Protein AF-A0A091C452-F1 (afdb_monomer)

InterPro domains:
  IPR036615 Mur ligase, C-terminal domain superfamily [G3DSA:3.90.190.20] (1-81)
  IPR036615 Mur ligase, C-terminal domain superfamily [SSF53244] (4-80)

Solvent-accessible surface area (backbone atoms only — not comparable to full-atom values): 5501 Å² total; per-residue (Å²): 107,72,72,60,53,64,70,39,82,87,56,76,43,75,46,65,60,76,101,51,95,89,66,82,72,57,75,81,82,52,78,77,66,87,45,96,53,55,44,82,33,81,54,50,70,62,47,49,51,60,47,66,76,70,60,56,95,91,60,83,89,83,81,78,96,41,73,68,57,45,50,52,55,53,48,52,54,49,69,77,74,107

Mean predicted alig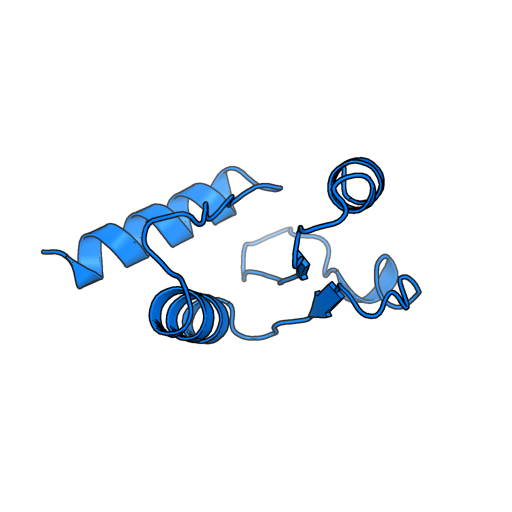ned error: 6.08 Å

Radius of gyration: 13.35 Å; Cα contacts (8 Å, |Δi|>4): 40; chains: 1; bounding box: 26×37×31 Å

Organism: NCBI:txid1302648

Nearest PDB structures (foldseek):
  7da2-assembly1_E  TM=2.476E-01  e=9.370E-01  Gallus gallus

pLDDT: mean 82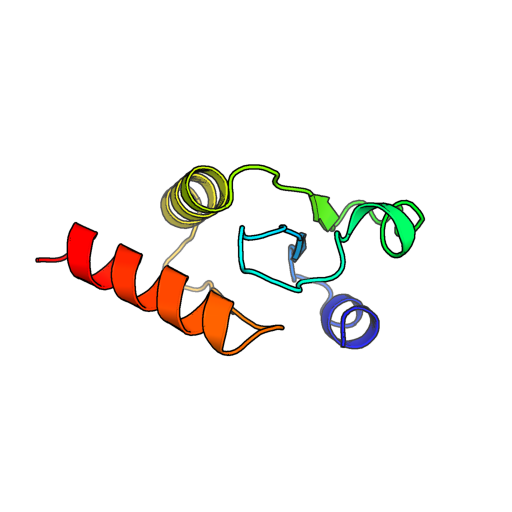.83, std 13.33, range [52.19, 94.56]

Structure (mmCIF, N/CA/C/O backbone):
data_AF-A0A091C452-F1
#
_entry.id   AF-A0A091C452-F1
#
loop_
_atom_site.group_PDB
_atom_site.id
_atom_site.type_symbol
_atom_site.label_atom_id
_atom_site.label_alt_id
_atom_site.label_comp_id
_atom_site.label_asym_id
_atom_site.label_entity_id
_atom_site.label_seq_id
_atom_site.pdbx_PDB_ins_code
_atom_site.Cartn_x
_atom_site.Cartn_y
_atom_site.Cartn_z
_atom_site.occupancy
_atom_site.B_iso_or_equiv
_atom_site.auth_seq_id
_atom_site.auth_comp_id
_atom_site.auth_asym_id
_atom_site.auth_atom_id
_atom_site.pdbx_PDB_model_num
ATOM 1 N N . MET A 1 1 ? -4.081 13.684 -9.597 1.00 81.25 1 MET A N 1
ATOM 2 C CA . MET A 1 1 ? -4.213 12.516 -8.702 1.00 81.25 1 MET A CA 1
ATOM 3 C C . MET A 1 1 ? -3.642 12.779 -7.311 1.00 81.25 1 MET A C 1
ATOM 5 O O . MET A 1 1 ? -4.445 12.963 -6.416 1.00 81.25 1 MET A O 1
ATOM 9 N N . LEU A 1 2 ? -2.316 12.862 -7.098 1.00 83.25 2 LEU A N 1
ATOM 10 C CA . LEU A 1 2 ? -1.757 13.031 -5.738 1.00 83.25 2 LEU A CA 1
ATOM 11 C C . LEU A 1 2 ? -2.331 14.254 -4.995 1.00 83.25 2 LEU A C 1
ATOM 13 O O . LEU A 1 2 ? -2.811 14.114 -3.882 1.00 83.25 2 LEU A O 1
ATOM 17 N N . GLN A 1 3 ? -2.396 15.413 -5.654 1.00 84.19 3 GLN A N 1
ATOM 18 C CA . GLN A 1 3 ? -3.013 16.627 -5.096 1.00 84.19 3 GLN A CA 1
ATOM 19 C C . GLN A 1 3 ? -4.492 16.446 -4.698 1.00 84.19 3 GLN A C 1
ATOM 21 O O . GLN A 1 3 ? -4.946 17.024 -3.721 1.00 84.19 3 GLN A O 1
ATOM 26 N N . GLN A 1 4 ? -5.247 15.601 -5.411 1.00 88.00 4 GLN A N 1
ATOM 27 C CA . GLN A 1 4 ? -6.644 15.307 -5.059 1.00 88.00 4 GLN A CA 1
ATOM 28 C C . GLN A 1 4 ? -6.728 14.421 -3.812 1.00 88.00 4 GLN A C 1
ATOM 30 O O . GLN A 1 4 ? -7.584 14.646 -2.965 1.00 88.00 4 GLN A O 1
ATOM 35 N N . LEU A 1 5 ? -5.819 13.448 -3.677 1.00 89.06 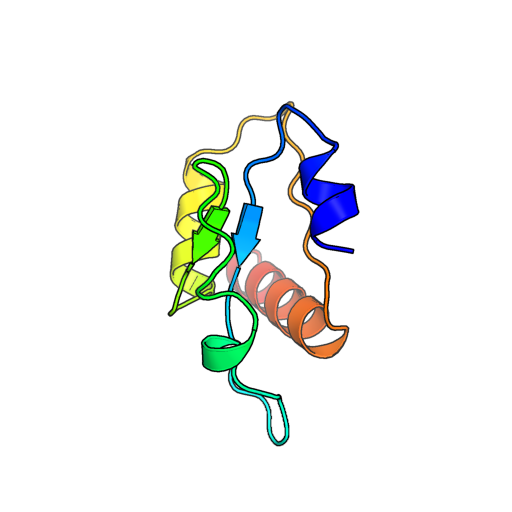5 LEU A N 1
ATOM 36 C CA . LEU A 1 5 ? -5.723 12.605 -2.482 1.00 89.06 5 LEU A CA 1
ATOM 37 C C . LEU A 1 5 ? -5.308 13.426 -1.254 1.00 89.06 5 LEU A C 1
ATOM 39 O O . LEU A 1 5 ? -5.834 13.208 -0.170 1.00 89.06 5 LEU A O 1
ATOM 43 N N . LEU A 1 6 ? -4.427 14.414 -1.433 1.00 86.81 6 LEU A N 1
ATOM 44 C CA . LEU A 1 6 ? -4.021 15.336 -0.368 1.00 86.81 6 LEU A CA 1
ATOM 45 C C . LEU A 1 6 ? -5.164 16.245 0.108 1.00 86.81 6 LEU A C 1
ATOM 47 O O . LEU A 1 6 ? -5.140 16.686 1.258 1.00 86.81 6 LEU A O 1
ATOM 51 N N . GLY A 1 7 ? -6.194 16.460 -0.718 1.00 89.38 7 GLY A N 1
ATOM 52 C CA . GLY A 1 7 ? -7.431 17.136 -0.317 1.00 89.38 7 GLY A CA 1
ATOM 53 C C . GLY A 1 7 ? -8.267 16.361 0.711 1.00 89.38 7 GLY A C 1
ATOM 54 O O . GLY A 1 7 ? -9.141 16.941 1.349 1.00 89.38 7 GLY A O 1
ATOM 55 N N . ILE A 1 8 ? -7.993 15.068 0.914 1.00 90.75 8 ILE A N 1
ATOM 56 C CA . ILE A 1 8 ? -8.628 14.255 1.954 1.00 90.75 8 ILE A CA 1
ATOM 57 C C . ILE A 1 8 ? -7.818 14.435 3.239 1.00 90.75 8 ILE A C 1
ATOM 59 O O . ILE A 1 8 ? -6.711 13.913 3.370 1.00 90.75 8 ILE A O 1
ATOM 63 N N . SER A 1 9 ? -8.354 15.190 4.197 1.00 88.06 9 SER A N 1
ATOM 64 C CA . SER A 1 9 ? -7.620 15.604 5.404 1.00 88.06 9 SER A CA 1
ATOM 65 C C . SER A 1 9 ? -7.054 14.431 6.211 1.00 88.06 9 SER A C 1
ATOM 67 O O . SER A 1 9 ? -5.916 14.502 6.669 1.00 88.06 9 SER A O 1
ATOM 69 N N . GLN A 1 10 ? -7.809 13.337 6.332 1.00 89.56 10 GLN A N 1
ATOM 70 C CA . GLN A 1 10 ? -7.437 12.166 7.135 1.00 89.56 10 GLN A CA 1
ATOM 71 C C . GLN A 1 10 ? -6.632 11.106 6.368 1.00 89.56 10 GLN A C 1
ATOM 73 O O . GLN A 1 10 ? -6.210 10.111 6.956 1.00 89.56 10 GLN A O 1
ATOM 78 N N . ALA A 1 11 ? -6.390 11.305 5.069 1.00 90.25 11 ALA A N 1
ATOM 79 C CA . ALA A 1 11 ? -5.626 10.350 4.282 1.00 90.25 11 ALA A CA 1
ATOM 80 C C . ALA A 1 11 ? -4.139 10.386 4.663 1.00 90.25 11 ALA A C 1
ATOM 82 O O . ALA A 1 11 ? -3.487 11.432 4.617 1.00 90.25 11 ALA A O 1
ATOM 83 N N . LYS A 1 12 ? -3.595 9.209 4.982 1.00 91.19 12 LYS A N 1
ATOM 84 C CA . LYS A 1 12 ? -2.152 8.951 5.042 1.00 91.19 12 LYS A CA 1
ATOM 85 C C . LYS A 1 12 ? -1.733 8.352 3.707 1.00 91.19 12 LYS A C 1
ATOM 87 O O . LYS A 1 12 ? -2.300 7.345 3.283 1.00 91.19 12 LYS A O 1
ATOM 92 N N . ILE A 1 13 ? -0.777 8.975 3.026 1.00 91.69 13 ILE A N 1
ATOM 93 C CA . ILE A 1 13 ? -0.404 8.591 1.663 1.00 91.69 13 ILE A CA 1
ATOM 94 C C . ILE A 1 13 ? 0.944 7.882 1.680 1.00 91.69 13 ILE A C 1
ATOM 96 O O . ILE A 1 13 ? 1.947 8.432 2.129 1.00 91.69 13 ILE A O 1
ATOM 100 N N . TYR A 1 14 ? 0.970 6.677 1.121 1.00 91.31 14 TYR A N 1
ATOM 101 C CA . TYR A 1 14 ? 2.188 5.902 0.926 1.00 91.31 14 TYR A CA 1
ATOM 102 C C . TYR A 1 14 ? 2.534 5.888 -0.559 1.00 91.31 14 TYR A C 1
ATOM 104 O O . TYR A 1 14 ? 1.740 5.441 -1.386 1.00 91.31 14 TYR A O 1
ATOM 112 N N . LEU A 1 15 ? 3.710 6.406 -0.904 1.00 89.88 15 LEU A N 1
ATOM 113 C CA . LEU A 1 15 ? 4.226 6.410 -2.270 1.00 89.88 15 LEU A CA 1
ATOM 114 C C . LEU A 1 15 ? 5.314 5.358 -2.400 1.00 89.88 15 LEU A C 1
ATOM 116 O O . LEU A 1 15 ? 6.195 5.265 -1.551 1.00 89.88 15 LEU A O 1
ATOM 120 N N . THR A 1 16 ? 5.280 4.576 -3.471 1.00 88.19 16 THR A N 1
ATOM 121 C CA . THR A 1 16 ? 6.249 3.503 -3.672 1.00 88.19 16 THR A CA 1
ATOM 122 C C . THR A 1 16 ? 6.540 3.269 -5.142 1.00 88.19 16 THR A C 1
ATOM 124 O O . THR A 1 16 ? 5.689 3.506 -5.998 1.00 88.19 16 THR A O 1
ATOM 127 N N . ASN A 1 17 ? 7.755 2.807 -5.419 1.00 82.00 17 ASN A N 1
ATOM 128 C CA . ASN A 1 17 ? 8.109 2.234 -6.707 1.00 82.00 17 ASN A CA 1
ATOM 129 C C . ASN A 1 17 ? 7.857 0.728 -6.651 1.00 82.00 17 ASN A C 1
ATOM 131 O O . ASN A 1 17 ? 8.057 0.092 -5.620 1.00 82.00 17 ASN A O 1
ATOM 135 N N . PHE A 1 18 ? 7.482 0.153 -7.784 1.00 79.56 18 PHE A N 1
ATOM 136 C CA . PHE A 1 18 ? 7.458 -1.290 -7.964 1.00 79.56 18 PHE A CA 1
ATOM 137 C C . PHE A 1 18 ? 8.291 -1.624 -9.197 1.00 79.56 18 PHE A C 1
ATOM 139 O O . PHE A 1 18 ? 8.284 -0.874 -10.180 1.00 79.56 18 PHE A O 1
ATOM 146 N N . ASP A 1 19 ? 9.052 -2.710 -9.117 1.00 71.38 19 ASP A N 1
ATOM 147 C CA . ASP A 1 19 ? 9.930 -3.126 -10.201 1.00 71.38 19 ASP A CA 1
ATOM 148 C C . ASP A 1 19 ? 9.087 -3.673 -11.352 1.00 71.38 19 ASP A C 1
ATOM 150 O O . ASP A 1 19 ? 8.616 -4.807 -11.329 1.00 71.38 19 ASP A O 1
ATOM 154 N N . TYR A 1 20 ? 8.886 -2.841 -12.371 1.00 67.94 20 TYR A N 1
ATOM 155 C CA . TYR A 1 20 ? 8.245 -3.240 -13.615 1.00 67.94 20 TYR A CA 1
ATOM 156 C C . TYR A 1 20 ? 9.015 -2.667 -14.813 1.00 67.94 20 TYR A C 1
ATOM 158 O O . TYR A 1 20 ? 9.392 -1.486 -14.792 1.00 67.94 20 TYR A O 1
ATOM 166 N N . PRO A 1 21 ? 9.273 -3.469 -15.867 1.00 60.53 21 PRO A N 1
ATOM 167 C CA . PRO A 1 21 ? 10.018 -3.014 -17.035 1.00 60.53 21 PRO A CA 1
ATOM 168 C C . PRO A 1 21 ? 9.379 -1.764 -17.657 1.00 60.53 21 PRO A C 1
ATOM 170 O O . PRO A 1 21 ? 8.212 -1.776 -18.040 1.00 60.53 21 PRO A O 1
ATOM 173 N N . GLY A 1 22 ? 10.148 -0.677 -17.771 1.00 60.75 22 GLY A N 1
ATOM 174 C CA . GLY A 1 22 ? 9.699 0.562 -18.420 1.00 60.75 22 GLY A CA 1
ATOM 175 C C . GLY A 1 22 ? 8.991 1.584 -17.519 1.00 60.75 22 GLY A C 1
ATOM 176 O O . GLY A 1 22 ? 8.484 2.577 -18.037 1.00 60.75 22 GLY A O 1
ATOM 177 N N . VAL A 1 23 ? 8.965 1.401 -16.192 1.00 59.56 23 VAL A N 1
ATOM 178 C CA . VAL A 1 23 ? 8.388 2.400 -15.273 1.00 59.56 23 VAL A CA 1
ATOM 179 C C . VAL A 1 23 ? 9.374 3.537 -14.979 1.00 59.56 23 VAL A C 1
ATOM 181 O O . VAL A 1 23 ? 10.538 3.321 -14.639 1.00 59.56 23 VAL A O 1
ATOM 184 N N . LEU A 1 24 ? 8.885 4.775 -15.089 1.00 57.00 24 LEU A N 1
ATOM 185 C CA . LEU A 1 24 ? 9.570 5.985 -14.630 1.00 57.00 24 LEU A CA 1
ATOM 186 C C . LEU A 1 24 ? 9.806 5.895 -13.115 1.00 57.00 24 LEU A C 1
ATOM 188 O O . LEU A 1 24 ? 8.853 5.917 -12.339 1.00 57.00 24 LEU A O 1
ATOM 192 N N . ARG A 1 25 ? 11.073 5.823 -12.686 1.00 59.91 25 ARG A N 1
ATOM 193 C CA . ARG A 1 25 ? 11.440 5.861 -11.261 1.00 59.91 25 ARG A CA 1
ATOM 194 C C . ARG A 1 25 ? 10.912 7.153 -10.630 1.00 59.91 25 ARG A C 1
ATOM 196 O O . ARG A 1 25 ? 11.234 8.243 -11.106 1.00 59.91 25 ARG A O 1
ATOM 203 N N . LEU A 1 26 ? 10.146 7.037 -9.540 1.00 57.62 26 LEU A N 1
ATOM 204 C CA . LEU A 1 26 ? 9.533 8.167 -8.815 1.00 57.62 26 LEU A CA 1
ATOM 205 C C . LEU A 1 26 ? 10.534 9.223 -8.315 1.00 57.62 26 LEU A C 1
ATOM 207 O O . LEU A 1 26 ? 10.128 10.332 -7.965 1.00 57.62 26 LEU A O 1
ATOM 211 N N . GLU A 1 27 ? 11.828 8.895 -8.301 1.00 53.09 27 GLU A N 1
ATOM 212 C CA . GLU A 1 27 ? 12.891 9.679 -7.672 1.00 53.09 27 GLU A CA 1
ATOM 213 C C . GLU A 1 27 ? 12.987 11.126 -8.166 1.00 53.09 27 GLU A C 1
ATOM 215 O O . GLU A 1 27 ? 13.412 11.978 -7.400 1.00 53.09 27 GLU A O 1
ATOM 220 N N . LYS A 1 28 ? 12.548 11.457 -9.388 1.00 52.19 28 LYS A N 1
ATOM 221 C CA . LYS A 1 28 ? 12.664 12.837 -9.899 1.00 52.19 28 LYS A CA 1
ATOM 222 C C . LYS A 1 28 ? 11.438 13.731 -9.694 1.00 52.19 28 LYS A C 1
ATOM 224 O O . LYS A 1 28 ? 11.606 14.943 -9.653 1.00 52.19 28 LYS A O 1
ATOM 229 N N . ASN A 1 29 ? 10.230 13.177 -9.548 1.00 54.94 29 ASN A N 1
ATOM 23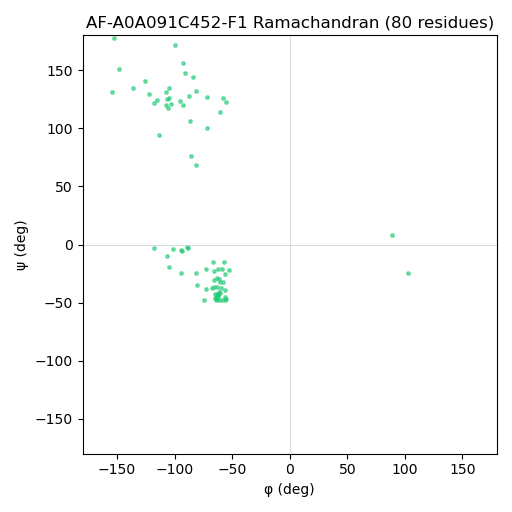0 C CA . ASN A 1 29 ? 8.996 13.985 -9.575 1.00 54.94 29 ASN A CA 1
ATOM 231 C C . ASN A 1 29 ? 8.347 14.204 -8.202 1.00 54.94 29 ASN A C 1
ATOM 233 O O . ASN A 1 29 ? 7.556 15.131 -8.053 1.00 54.94 29 ASN A O 1
ATOM 237 N N . TYR A 1 30 ? 8.665 13.373 -7.204 1.00 59.22 30 TYR A N 1
ATOM 238 C CA . TYR A 1 30 ? 7.982 13.408 -5.903 1.00 59.22 30 TYR A CA 1
ATOM 239 C C . TYR A 1 30 ? 8.895 13.749 -4.719 1.00 59.22 30 TYR A C 1
ATOM 241 O O . TYR A 1 30 ? 8.391 13.951 -3.619 1.00 59.22 30 TYR A O 1
ATOM 249 N N . GLN A 1 31 ? 10.207 13.916 -4.943 1.00 53.22 31 GLN A N 1
ATOM 250 C CA . GLN A 1 31 ? 11.161 14.390 -3.924 1.00 53.22 31 GL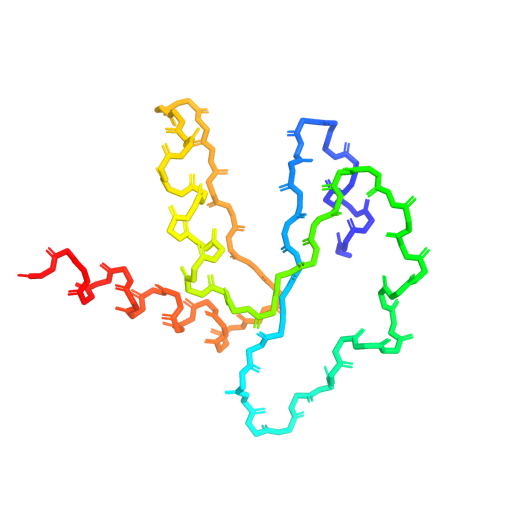N A CA 1
ATOM 251 C C . GLN A 1 31 ? 10.812 15.773 -3.347 1.00 53.22 31 GLN A C 1
ATOM 253 O O . GLN A 1 31 ? 11.262 16.111 -2.259 1.00 53.22 31 GLN A O 1
ATOM 258 N N . GLN A 1 32 ? 10.016 16.573 -4.062 1.00 52.47 32 GLN A N 1
ATOM 259 C CA . GLN A 1 32 ? 9.626 17.921 -3.640 1.00 52.47 32 GLN A CA 1
ATOM 260 C C . GLN A 1 32 ? 8.288 17.979 -2.897 1.00 52.47 32 GLN A C 1
ATOM 262 O O . GLN A 1 32 ? 7.913 19.046 -2.415 1.00 52.47 32 GLN A O 1
ATOM 267 N N . VAL A 1 33 ? 7.559 16.863 -2.783 1.00 58.31 33 VAL A N 1
ATOM 268 C CA . VAL A 1 33 ? 6.297 16.847 -2.035 1.00 58.31 33 VAL A CA 1
ATOM 269 C C . VAL A 1 33 ? 6.613 16.603 -0.562 1.00 58.31 33 VAL A C 1
ATOM 271 O O . VAL A 1 33 ? 6.477 15.498 -0.046 1.00 58.31 33 VAL A O 1
ATOM 274 N N . ASN A 1 34 ? 7.106 17.652 0.096 1.00 53.88 34 ASN A N 1
ATOM 275 C CA . ASN A 1 34 ? 7.385 17.669 1.527 1.00 53.88 34 ASN A CA 1
ATOM 276 C C . ASN A 1 34 ? 6.088 17.947 2.303 1.00 53.88 34 ASN A C 1
ATOM 278 O O . ASN A 1 34 ? 5.895 19.030 2.851 1.00 53.88 34 ASN A O 1
ATOM 282 N N . GLU A 1 35 ? 5.165 16.987 2.274 1.00 65.75 35 GLU A N 1
ATOM 283 C CA . GLU A 1 35 ? 3.987 16.993 3.139 1.00 65.75 35 GLU A CA 1
ATOM 284 C C . GLU A 1 35 ? 4.142 15.931 4.224 1.00 65.75 35 GLU A C 1
ATOM 286 O O . GLU A 1 35 ? 4.404 14.769 3.918 1.00 65.75 35 GLU A O 1
ATOM 291 N N . GLU A 1 36 ? 3.898 16.308 5.484 1.00 76.88 36 GLU A N 1
ATOM 292 C CA . GLU A 1 36 ? 3.967 15.421 6.661 1.00 76.88 36 GLU A CA 1
ATOM 293 C C . GLU A 1 36 ? 3.123 14.140 6.517 1.00 76.88 36 GLU A C 1
ATOM 295 O O . GLU A 1 36 ? 3.373 13.135 7.180 1.00 76.88 36 GLU A O 1
ATOM 300 N N . ARG A 1 37 ? 2.116 14.162 5.634 1.00 84.00 37 ARG A N 1
ATOM 301 C CA . ARG A 1 37 ? 1.190 13.049 5.383 1.00 84.00 37 ARG A CA 1
ATOM 302 C C . ARG A 1 37 ? 1.665 12.067 4.310 1.00 84.00 37 ARG A C 1
ATOM 304 O O . ARG A 1 37 ? 0.966 11.083 4.059 1.00 84.00 37 ARG A O 1
ATOM 311 N N . ILE A 1 38 ? 2.810 12.315 3.669 1.00 87.06 38 ILE A N 1
ATOM 312 C CA . ILE A 1 38 ? 3.372 11.439 2.638 1.00 87.06 38 ILE A CA 1
ATOM 313 C C . ILE A 1 38 ? 4.555 10.658 3.199 1.00 87.06 38 ILE A C 1
ATOM 315 O O . ILE A 1 38 ? 5.533 11.222 3.674 1.00 87.06 38 ILE A O 1
ATOM 319 N N . THR A 1 39 ? 4.494 9.336 3.073 1.00 87.25 39 THR A N 1
ATOM 320 C CA . THR A 1 39 ? 5.606 8.433 3.379 1.00 87.25 39 THR A CA 1
ATOM 321 C C . THR A 1 39 ? 6.060 7.734 2.105 1.00 87.25 39 THR A C 1
ATOM 323 O O . THR A 1 39 ? 5.266 7.073 1.437 1.00 87.25 39 THR A O 1
ATOM 326 N N . ILE A 1 40 ? 7.344 7.854 1.765 1.00 85.38 40 ILE A N 1
ATOM 327 C CA . ILE A 1 40 ? 7.936 7.105 0.652 1.00 85.38 40 ILE A CA 1
ATOM 328 C C . ILE A 1 40 ? 8.411 5.748 1.173 1.00 85.38 40 ILE A C 1
ATOM 330 O O . ILE A 1 40 ? 9.152 5.670 2.150 1.00 85.38 40 ILE A O 1
ATOM 334 N N . VAL A 1 41 ? 7.989 4.678 0.508 1.00 86.81 41 VAL A N 1
ATOM 335 C CA . VAL A 1 41 ? 8.315 3.295 0.849 1.00 86.81 41 VAL A CA 1
ATOM 336 C C . VAL A 1 41 ? 9.079 2.670 -0.311 1.00 86.81 41 VAL A C 1
ATOM 338 O O . VAL A 1 41 ? 8.563 2.591 -1.423 1.00 86.81 41 VAL A O 1
ATOM 341 N N . SER A 1 42 ? 10.293 2.186 -0.059 1.00 82.62 42 SER A N 1
ATOM 342 C CA . SER A 1 42 ? 11.105 1.525 -1.093 1.00 82.62 42 SER A CA 1
ATOM 343 C C . SER A 1 42 ? 10.703 0.068 -1.332 1.00 82.62 42 SER A C 1
ATOM 345 O O . SER A 1 42 ? 10.759 -0.398 -2.462 1.00 82.62 42 SER A O 1
ATOM 347 N N . LEU A 1 43 ? 10.285 -0.646 -0.281 1.00 88.25 43 LEU A N 1
ATOM 348 C CA . LEU A 1 43 ? 9.825 -2.035 -0.357 1.00 88.25 43 LEU A CA 1
ATOM 349 C C . LEU A 1 43 ? 8.337 -2.100 -0.010 1.00 88.25 43 LEU A C 1
ATOM 351 O O . LEU A 1 43 ? 7.955 -2.138 1.164 1.00 88.25 43 LEU A O 1
ATOM 355 N N . TRP A 1 44 ? 7.490 -2.057 -1.036 1.00 92.00 44 TRP A N 1
ATOM 356 C CA . TRP A 1 44 ? 6.047 -1.901 -0.865 1.00 92.00 44 TRP A CA 1
ATOM 357 C C . TRP A 1 44 ? 5.392 -3.060 -0.109 1.00 92.00 44 TRP A C 1
ATOM 359 O O . TRP A 1 44 ? 4.414 -2.825 0.590 1.00 92.00 44 TRP A O 1
ATOM 369 N N . GLN A 1 45 ? 5.938 -4.278 -0.183 1.00 92.62 45 GLN A N 1
ATOM 370 C CA . GLN A 1 45 ? 5.415 -5.443 0.537 1.00 92.62 45 GLN A CA 1
ATOM 371 C C . GLN A 1 45 ? 5.506 -5.233 2.053 1.00 92.62 45 GLN A C 1
ATOM 373 O O . GLN A 1 45 ? 4.521 -5.407 2.767 1.00 92.62 45 GLN A O 1
ATOM 378 N N . PHE A 1 46 ? 6.662 -4.769 2.542 1.00 90.44 46 PHE A N 1
ATOM 379 C CA . PHE A 1 46 ? 6.837 -4.420 3.954 1.00 90.44 46 PHE A CA 1
ATOM 380 C C . PHE A 1 46 ? 6.002 -3.199 4.342 1.00 90.44 46 PHE A C 1
ATOM 382 O O . PHE A 1 46 ? 5.452 -3.149 5.439 1.00 90.44 46 PHE A O 1
ATOM 389 N N . GLY A 1 47 ? 5.879 -2.214 3.445 1.00 91.50 47 GLY A N 1
ATOM 390 C CA . GLY A 1 47 ? 4.985 -1.074 3.656 1.00 91.50 47 GLY A CA 1
ATOM 391 C C . GLY A 1 47 ? 3.536 -1.502 3.854 1.00 91.50 47 GLY A C 1
ATOM 392 O O . GLY A 1 47 ? 2.899 -1.069 4.807 1.00 91.50 47 GLY A O 1
ATOM 393 N N . LEU A 1 48 ? 3.041 -2.385 2.988 1.00 92.94 48 LEU A N 1
ATOM 394 C CA . LEU A 1 48 ? 1.682 -2.902 3.047 1.00 92.94 48 LEU A CA 1
ATOM 395 C C . LEU A 1 48 ? 1.443 -3.716 4.320 1.00 92.94 48 LEU A C 1
ATOM 397 O O . LEU A 1 48 ? 0.447 -3.470 4.990 1.00 92.94 48 LEU A O 1
ATOM 401 N N . ALA A 1 49 ? 2.361 -4.614 4.690 1.00 91.19 49 ALA A N 1
ATOM 402 C CA . ALA A 1 49 ? 2.267 -5.370 5.942 1.00 91.19 49 ALA A CA 1
ATOM 403 C C . ALA A 1 49 ? 2.165 -4.432 7.159 1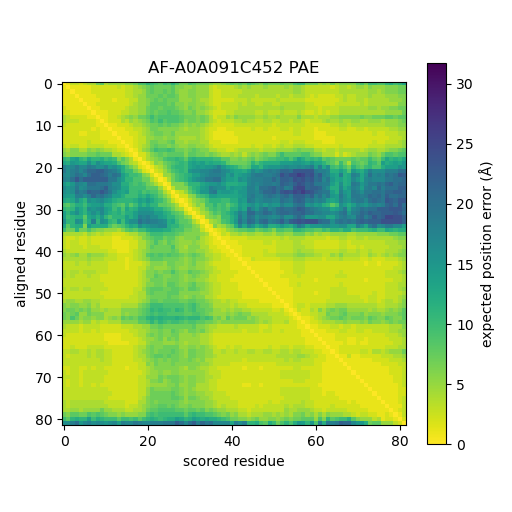.00 91.19 49 ALA A C 1
ATOM 405 O O . ALA A 1 49 ? 1.236 -4.537 7.952 1.00 91.19 49 ALA A O 1
ATOM 406 N N . ASN A 1 50 ? 3.033 -3.418 7.231 1.00 91.25 50 ASN A N 1
ATOM 407 C CA . ASN A 1 50 ? 2.993 -2.414 8.297 1.00 91.25 50 ASN A CA 1
ATOM 408 C C . ASN A 1 50 ? 1.687 -1.601 8.336 1.00 91.25 50 ASN A C 1
ATOM 410 O O . ASN A 1 50 ? 1.326 -1.095 9.398 1.00 91.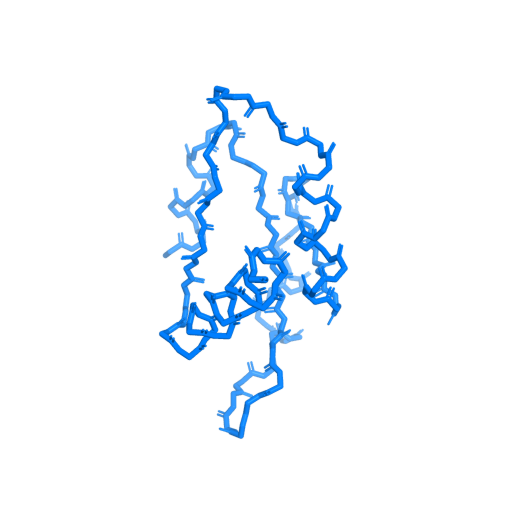25 50 ASN A O 1
ATOM 414 N N . ILE A 1 51 ? 1.027 -1.390 7.191 1.00 92.44 51 ILE A N 1
ATOM 415 C CA . ILE A 1 51 ? -0.277 -0.712 7.125 1.00 92.44 51 ILE A CA 1
ATOM 416 C C . ILE A 1 51 ? -1.366 -1.652 7.638 1.00 92.44 51 ILE A C 1
ATOM 418 O O . ILE A 1 51 ? -2.164 -1.241 8.475 1.00 92.44 51 ILE A O 1
ATOM 422 N N . LEU A 1 52 ? -1.372 -2.902 7.170 1.00 90.31 52 LEU A N 1
ATOM 423 C CA . LEU A 1 52 ? -2.334 -3.925 7.581 1.00 90.31 52 LEU A CA 1
ATOM 424 C C . LEU A 1 52 ? -2.262 -4.223 9.087 1.00 90.31 52 LEU A C 1
ATOM 426 O O . LEU A 1 52 ? -3.295 -4.452 9.699 1.00 90.31 52 LEU A O 1
ATOM 430 N N . ASP A 1 53 ? -1.084 -4.130 9.705 1.00 90.38 53 ASP A N 1
ATOM 431 C CA . ASP A 1 53 ? -0.929 -4.305 11.157 1.00 90.38 53 ASP A CA 1
ATOM 432 C C . ASP A 1 53 ? -1.480 -3.128 11.983 1.00 90.38 53 ASP A C 1
ATOM 434 O O . ASP A 1 53 ? -1.725 -3.259 13.182 1.00 90.38 53 ASP A O 1
ATOM 438 N N . LYS A 1 54 ? -1.632 -1.947 11.371 1.00 89.19 54 LYS A N 1
ATOM 439 C CA . LYS A 1 54 ? -2.011 -0.698 12.059 1.00 89.19 54 LYS A CA 1
ATOM 440 C C . LYS A 1 54 ? -3.443 -0.258 11.784 1.00 89.19 54 LYS A C 1
ATOM 442 O O . LYS A 1 54 ? -3.890 0.715 12.389 1.00 89.19 54 LYS A O 1
ATOM 447 N N . ILE A 1 55 ? -4.111 -0.902 10.835 1.00 91.00 55 ILE A N 1
ATOM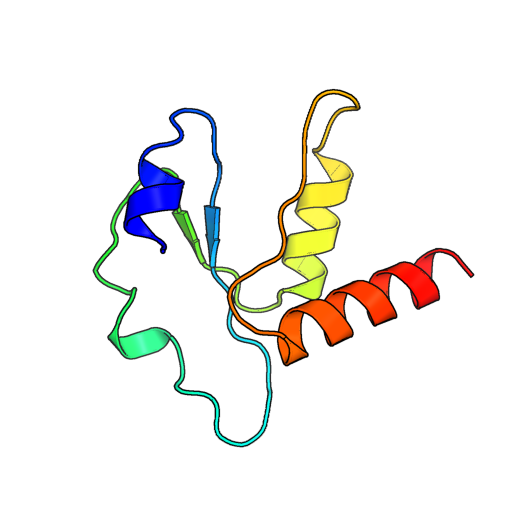 448 C CA . ILE A 1 55 ? -5.427 -0.495 10.363 1.00 91.00 55 ILE A CA 1
ATOM 449 C C . ILE A 1 55 ? -6.540 -1.044 11.261 1.00 91.00 55 ILE A C 1
ATOM 451 O O . ILE A 1 55 ? -6.445 -2.157 11.777 1.00 91.00 55 ILE A O 1
ATOM 455 N N . SER A 1 56 ? -7.598 -0.257 11.453 1.00 91.12 56 SER A N 1
ATOM 456 C CA . SER A 1 56 ? -8.808 -0.659 12.173 1.00 91.12 56 SER A CA 1
ATOM 457 C C . SER A 1 56 ? -9.938 -1.054 11.214 1.00 91.12 56 SER A C 1
ATOM 459 O O . SER A 1 56 ? -9.840 -0.864 10.004 1.00 91.12 56 SER A O 1
ATOM 461 N N . SER A 1 57 ? -11.038 -1.598 11.742 1.00 89.25 57 SER A N 1
ATOM 462 C CA . SER A 1 57 ? -12.207 -1.986 10.935 1.00 89.25 57 SER A CA 1
ATOM 463 C C . SER A 1 57 ? -12.888 -0.823 10.210 1.00 89.25 57 SER A C 1
ATOM 465 O O . SER A 1 57 ? -13.611 -1.055 9.244 1.00 89.25 57 SER A O 1
ATOM 467 N N . ASP A 1 58 ? -12.672 0.403 10.682 1.00 92.50 58 ASP A N 1
ATOM 468 C CA . ASP A 1 58 ? -13.336 1.606 10.174 1.00 92.50 58 ASP A CA 1
ATOM 469 C C . ASP A 1 58 ? -12.507 2.320 9.093 1.00 92.50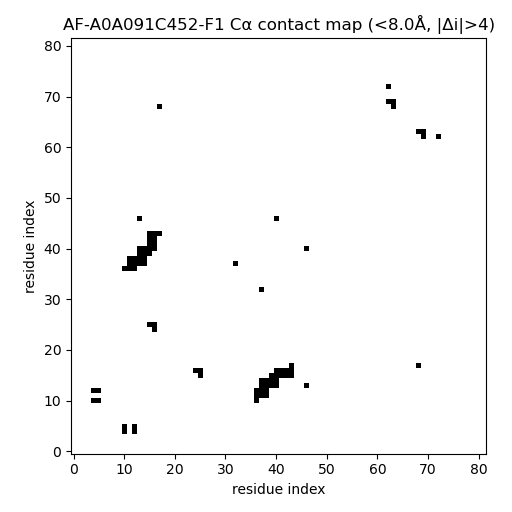 58 ASP A C 1
ATOM 471 O O . ASP A 1 58 ? -12.962 3.283 8.473 1.00 92.50 58 ASP A O 1
ATOM 475 N N . ASP A 1 59 ? -11.287 1.846 8.852 1.00 92.56 59 ASP A N 1
ATOM 476 C CA . ASP A 1 59 ? -10.364 2.416 7.884 1.00 92.56 59 ASP A CA 1
ATOM 477 C C . ASP A 1 59 ? -10.484 1.732 6.510 1.00 92.56 59 ASP A C 1
ATOM 479 O O . ASP A 1 59 ? -10.865 0.568 6.376 1.00 92.56 59 ASP A O 1
ATOM 483 N N . ILE A 1 60 ? -10.083 2.450 5.457 1.00 92.19 60 ILE A N 1
ATOM 484 C CA . ILE A 1 60 ? -10.067 1.941 4.079 1.00 92.19 60 ILE A CA 1
ATOM 485 C C . ILE A 1 60 ? -8.650 2.034 3.511 1.00 92.19 60 ILE A C 1
ATOM 487 O O . ILE A 1 60 ? -8.038 3.103 3.511 1.00 92.19 60 ILE A O 1
ATOM 491 N N . ILE A 1 61 ? -8.157 0.930 2.939 1.00 93.44 61 ILE A N 1
ATOM 492 C CA . ILE A 1 61 ? -6.934 0.921 2.124 1.00 93.44 61 ILE A CA 1
ATOM 493 C C . ILE A 1 61 ? -7.309 1.117 0.659 1.00 93.44 61 ILE A C 1
ATOM 495 O O . ILE A 1 61 ? -7.995 0.289 0.061 1.00 93.44 61 ILE A O 1
ATOM 499 N N . LEU A 1 62 ? -6.798 2.190 0.059 1.00 93.94 62 LEU A N 1
ATOM 500 C CA . LEU A 1 62 ? -6.902 2.444 -1.374 1.00 93.94 62 LEU A CA 1
ATOM 501 C C . LEU A 1 62 ? -5.552 2.195 -2.053 1.00 93.94 62 LEU A C 1
ATOM 503 O O . LEU A 1 62 ? -4.588 2.919 -1.816 1.00 93.94 62 LEU A O 1
ATOM 507 N N . VAL A 1 63 ? -5.507 1.220 -2.959 1.00 94.00 63 VAL A N 1
ATOM 508 C CA . VAL A 1 63 ? -4.348 0.955 -3.825 1.00 94.00 63 VAL A CA 1
ATOM 509 C C . VAL A 1 63 ? -4.652 1.492 -5.223 1.00 94.00 63 VAL A C 1
ATOM 511 O O . VAL A 1 63 ? -5.637 1.091 -5.840 1.00 94.00 63 VAL A O 1
ATOM 514 N N . THR A 1 64 ? -3.839 2.422 -5.731 1.00 92.25 64 THR A N 1
ATOM 515 C CA . THR A 1 64 ? -4.083 3.089 -7.023 1.00 92.25 64 THR A CA 1
ATOM 516 C C . THR A 1 64 ? -2.787 3.563 -7.694 1.00 92.25 64 THR A C 1
ATOM 518 O O . THR A 1 64 ? -1.698 3.407 -7.149 1.00 92.25 64 THR A O 1
ATOM 521 N N . GLY A 1 65 ? -2.901 4.137 -8.895 1.00 87.75 65 GLY A N 1
ATOM 522 C CA . GLY A 1 65 ? -1.807 4.750 -9.658 1.00 87.75 65 GLY A CA 1
ATOM 523 C C . GLY A 1 65 ? -1.264 3.901 -10.811 1.00 87.75 65 GLY A C 1
ATOM 524 O O . GLY A 1 65 ? -0.755 4.458 -11.778 1.00 87.75 65 GLY A O 1
ATOM 525 N N . SER A 1 66 ? -1.409 2.574 -10.763 1.00 88.38 66 SER A N 1
ATOM 526 C CA . SER A 1 66 ? -0.988 1.665 -11.838 1.00 88.38 66 SER A CA 1
ATOM 527 C C . SER A 1 66 ? -1.799 0.371 -11.812 1.00 88.38 66 SER A C 1
ATOM 529 O O . SER A 1 66 ? -1.911 -0.267 -10.768 1.00 88.38 66 SER A O 1
ATOM 531 N N . LEU A 1 67 ? -2.328 -0.048 -12.967 1.00 91.00 67 LEU A N 1
ATOM 532 C CA . LEU A 1 67 ? -3.039 -1.326 -13.092 1.00 91.00 67 LEU A CA 1
ATOM 533 C C . LEU A 1 67 ? -2.125 -2.524 -12.801 1.00 91.00 67 LEU A C 1
ATOM 535 O O . LEU A 1 67 ? -2.569 -3.483 -12.175 1.00 91.00 67 LEU A O 1
ATOM 539 N N . TYR A 1 68 ? -0.852 -2.451 -13.206 1.00 90.75 68 TYR A N 1
ATOM 540 C CA . TYR A 1 68 ? 0.137 -3.490 -12.911 1.00 90.75 68 TYR A CA 1
ATOM 541 C C . TYR A 1 68 ? 0.405 -3.582 -11.412 1.00 90.75 68 TYR A C 1
ATOM 543 O O . TYR A 1 68 ? 0.357 -4.666 -10.845 1.00 90.75 68 TYR A O 1
ATOM 551 N N . PHE A 1 69 ? 0.592 -2.441 -10.747 1.00 91.69 69 PHE A N 1
ATOM 552 C CA . PHE A 1 69 ? 0.826 -2.431 -9.305 1.00 91.69 69 PHE A CA 1
ATOM 553 C C . PHE A 1 69 ? -0.377 -2.973 -8.523 1.00 91.69 69 PHE A C 1
ATOM 555 O O . PHE A 1 69 ? -0.220 -3.784 -7.617 1.00 91.69 69 PHE A O 1
ATOM 562 N N . VAL A 1 70 ? -1.595 -2.585 -8.910 1.00 93.62 70 VAL A N 1
ATOM 563 C CA . VAL A 1 70 ? -2.823 -3.125 -8.307 1.00 93.62 70 VAL A CA 1
ATOM 564 C C . VAL A 1 70 ? -2.915 -4.645 -8.496 1.00 93.62 70 VAL A C 1
ATOM 566 O O . VAL A 1 70 ? -3.361 -5.346 -7.587 1.00 93.62 70 VAL A O 1
ATOM 569 N N . ALA A 1 71 ? -2.485 -5.173 -9.647 1.00 93.56 71 ALA A N 1
ATOM 570 C CA . ALA A 1 71 ? -2.446 -6.614 -9.882 1.00 93.56 71 ALA A CA 1
ATOM 571 C C . ALA A 1 71 ? -1.446 -7.332 -8.956 1.00 93.56 71 ALA A C 1
ATOM 573 O O . ALA A 1 71 ? -1.820 -8.357 -8.386 1.00 93.56 71 ALA A O 1
ATOM 574 N N . GLU A 1 72 ? -0.250 -6.770 -8.751 1.00 93.12 72 GLU A N 1
ATOM 575 C CA . GLU A 1 72 ? 0.771 -7.299 -7.829 1.00 93.12 72 GLU A CA 1
ATOM 576 C C . GLU A 1 72 ? 0.275 -7.324 -6.379 1.00 93.12 72 GLU A C 1
ATOM 578 O O . GLU A 1 72 ? 0.355 -8.352 -5.708 1.00 93.12 72 GLU A O 1
ATOM 583 N N . VAL A 1 73 ? -0.318 -6.223 -5.900 1.00 94.56 73 VAL A N 1
ATOM 584 C CA . VAL A 1 73 ? -0.867 -6.168 -4.535 1.00 94.56 73 VAL A CA 1
ATOM 585 C C . VAL A 1 73 ? -1.987 -7.190 -4.358 1.00 94.56 73 VAL A C 1
ATOM 587 O O . VAL A 1 73 ? -2.033 -7.900 -3.356 1.00 94.56 73 VAL A O 1
ATOM 590 N N . ARG A 1 74 ? -2.881 -7.309 -5.346 1.00 94.50 74 ARG A N 1
ATOM 591 C CA . ARG A 1 74 ? -3.951 -8.310 -5.314 1.00 94.50 74 ARG A CA 1
ATOM 592 C C . ARG A 1 74 ? -3.392 -9.733 -5.275 1.00 94.50 74 ARG A C 1
ATOM 594 O O . ARG A 1 74 ? -3.969 -10.565 -4.582 1.00 94.50 74 ARG A O 1
ATOM 601 N N . GLN A 1 75 ? -2.333 -10.022 -6.032 1.00 94.25 75 GLN A N 1
ATOM 602 C CA . GLN A 1 75 ? -1.706 -11.342 -6.026 1.00 94.25 75 GLN A CA 1
ATOM 603 C C . GLN A 1 75 ? -1.103 -11.650 -4.654 1.00 94.25 75 GLN A C 1
ATOM 605 O O . GLN A 1 75 ? -1.437 -12.678 -4.079 1.00 94.25 75 GLN A O 1
ATOM 610 N N . LEU A 1 76 ? -0.349 -10.711 -4.075 1.00 93.12 76 LEU A N 1
ATOM 611 C CA . LEU A 1 76 ? 0.212 -10.862 -2.733 1.00 93.12 76 LEU A CA 1
ATOM 612 C C . LEU A 1 76 ? -0.870 -11.140 -1.678 1.00 93.12 76 LEU A C 1
ATOM 614 O O . LEU A 1 76 ? -0.716 -12.040 -0.859 1.00 93.12 76 LEU A O 1
ATOM 618 N N . ILE A 1 77 ? -1.982 -10.396 -1.706 1.00 91.69 77 ILE A N 1
ATOM 619 C CA . ILE A 1 77 ? -3.091 -10.616 -0.764 1.00 91.69 77 ILE A CA 1
ATOM 620 C C . ILE A 1 77 ? -3.668 -12.027 -0.920 1.00 91.69 77 ILE A C 1
ATOM 622 O O . ILE A 1 77 ? -3.951 -12.680 0.084 1.00 91.69 77 ILE A O 1
ATOM 626 N N . LYS A 1 78 ? -3.830 -12.519 -2.155 1.00 93.31 78 LYS A N 1
ATOM 627 C CA . LYS A 1 78 ? -4.295 -13.892 -2.397 1.00 93.31 78 LYS A CA 1
ATOM 628 C C . LYS A 1 78 ? -3.317 -14.921 -1.844 1.00 93.31 78 LYS A C 1
ATOM 630 O O . LYS A 1 78 ? -3.759 -15.852 -1.187 1.00 93.31 78 LYS A O 1
ATOM 635 N N . ASP A 1 79 ? -2.022 -14.731 -2.066 1.00 92.56 79 ASP A N 1
ATOM 636 C CA . ASP A 1 79 ? -0.991 -15.676 -1.629 1.00 92.56 79 ASP A CA 1
ATOM 637 C C . ASP A 1 79 ? -0.888 -15.767 -0.097 1.00 92.56 79 ASP A C 1
ATOM 639 O O . ASP A 1 79 ? -0.574 -16.827 0.428 1.00 92.56 79 ASP A O 1
ATOM 643 N N . ILE A 1 80 ? -1.182 -14.682 0.631 1.00 86.00 80 ILE A N 1
ATOM 644 C CA . ILE A 1 80 ? -1.168 -14.660 2.108 1.00 86.00 80 ILE A CA 1
ATOM 645 C C . ILE A 1 80 ? -2.463 -15.237 2.712 1.00 86.00 80 ILE A C 1
ATOM 647 O O . ILE A 1 80 ? -2.471 -15.673 3.861 1.00 86.00 80 ILE A O 1
ATOM 651 N N . THR A 1 81 ? -3.570 -15.206 1.968 1.00 79.56 81 THR A N 1
ATOM 652 C CA . THR A 1 81 ? -4.898 -15.642 2.448 1.00 79.56 81 THR A CA 1
ATOM 653 C C . THR A 1 81 ? -5.307 -17.036 1.972 1.00 79.56 81 THR A C 1
ATOM 655 O O . THR A 1 81 ? -6.372 -17.511 2.371 1.00 79.56 81 THR A O 1
ATOM 658 N N . SER A 1 82 ? -4.486 -17.672 1.131 1.00 65.69 82 SER A N 1
ATOM 659 C CA . SER A 1 82 ? -4.661 -19.050 0.645 1.00 65.69 82 SER A CA 1
ATOM 660 C C . SER A 1 82 ? -3.941 -20.045 1.548 1.00 65.69 82 SER A C 1
ATOM 662 O O . SER A 1 82 ? -4.500 -21.147 1.740 1.00 65.69 82 SER A O 1
#

Secondary structure (DSSP, 8-state):
-HHHHHTSTT--EEEE----TT---GGGTSTT---TTEEEESSHHHHHHHHHTT--TT------S-HHHHHHHHHHHHHHH-

Foldseek 3Di:
DVVVQVVPVPAQAEAEDDDDPPDDDPVPPCPPVPDPSYDYDHDVVVVVVVCVVVDDPVDDDDDDDDPVVVVVVVVVVVVVVD

Sequence (82 aa):
MLQQLLGISQAKIYLTNFDYPGVLRLEKNYQQVNEERITIVSLWQFGLANILDKISSDDIILVTGSLYFVAEVRQLIKDITS